Protein AF-A0A9D8QIX8-F1 (afdb_monomer_lite)

Foldseek 3Di:
DDPVQQAFWDWDFFWWQFPVGIFTKTWIFGSVLLVVLLQVLLVVQNDPVGSDHPPPVCVVVSSVSSSVSVLVCCLVPVVRTDWIKGFPVRVVRCCVPQVWAFDPPPDDDDPVDRMTITDSVSCSVCSVVTGPDDPPDPDPPPD

Sequence (143 aa):
MSSYMTSGWYEFLVPVRGERGPDHLRVWIDMKDVVPMLKRLDLIYGDAEHPYCMDLTQVPDAARDLVAMVMDHIVEHPESVRRISARRQLFADLNARFDVGQSAYPVAYPEAIDQVDLDLAPTLLVLPLVLDREPGPPEPGDG

Radius of gyration: 17.01 Å; chains: 1; bounding box: 35×40×53 Å

pLDDT: mean 83.88, std 15.33, range [37.78, 95.5]

Structure (mmCIF, N/CA/C/O backbone):
data_AF-A0A9D8QIX8-F1
#
_entry.id   AF-A0A9D8QIX8-F1
#
loop_
_atom_site.group_PDB
_atom_site.id
_atom_site.type_symbol
_atom_site.label_atom_id
_atom_site.label_alt_id
_atom_site.label_comp_id
_atom_site.label_asym_id
_atom_site.label_entity_id
_atom_site.label_seq_id
_atom_site.pdbx_PDB_ins_code
_atom_site.Cartn_x
_atom_site.Cartn_y
_atom_site.Cartn_z
_atom_site.occupancy
_atom_site.B_iso_or_equiv
_atom_site.auth_seq_id
_atom_site.auth_comp_id
_atom_site.auth_asym_id
_atom_site.auth_atom_id
_atom_site.pdbx_PDB_model_num
ATOM 1 N N . MET A 1 1 ? 11.465 -20.138 -14.327 1.00 46.00 1 MET A N 1
ATOM 2 C CA . MET A 1 1 ? 11.461 -19.189 -13.191 1.00 46.00 1 MET A CA 1
ATOM 3 C C . MET A 1 1 ? 11.071 -19.963 -11.947 1.00 46.00 1 MET A C 1
ATOM 5 O O . MET A 1 1 ? 10.101 -20.705 -12.004 1.00 46.00 1 MET A O 1
ATOM 9 N N . SER A 1 2 ? 11.891 -19.899 -10.899 1.00 43.28 2 SER A N 1
ATOM 10 C CA . SER A 1 2 ? 11.762 -20.757 -9.715 1.00 43.28 2 SER A CA 1
ATOM 11 C C . SER A 1 2 ? 10.502 -20.396 -8.919 1.00 43.28 2 SER A C 1
ATOM 13 O O . SER A 1 2 ? 10.285 -19.218 -8.643 1.00 43.28 2 SER A O 1
ATOM 15 N N . SER A 1 3 ? 9.688 -21.385 -8.539 1.00 50.25 3 SER A N 1
ATOM 16 C CA . SER A 1 3 ? 8.417 -21.223 -7.801 1.00 50.25 3 SER A CA 1
ATOM 17 C C . SER A 1 3 ? 8.541 -20.437 -6.487 1.00 50.25 3 SER A C 1
ATOM 19 O O . SER A 1 3 ? 7.547 -19.947 -5.959 1.00 50.25 3 SER A O 1
ATOM 21 N N . TYR A 1 4 ? 9.765 -20.294 -5.976 1.00 50.56 4 TYR A N 1
ATOM 22 C CA . TYR A 1 4 ? 10.093 -19.554 -4.761 1.00 50.56 4 TYR A CA 1
ATOM 23 C C . TYR A 1 4 ? 9.936 -18.032 -4.889 1.00 50.56 4 TYR A C 1
ATOM 25 O O . TYR A 1 4 ? 9.656 -17.379 -3.891 1.00 50.56 4 TYR A O 1
ATOM 33 N N . MET A 1 5 ? 10.073 -17.452 -6.090 1.00 53.38 5 MET A N 1
ATOM 34 C CA . MET A 1 5 ? 9.901 -15.999 -6.273 1.00 53.38 5 MET A CA 1
ATOM 35 C C . MET A 1 5 ? 8.435 -15.557 -6.218 1.00 53.38 5 MET A C 1
ATOM 37 O O . MET A 1 5 ? 8.167 -14.380 -6.026 1.00 53.38 5 MET A O 1
ATOM 41 N N . THR A 1 6 ? 7.487 -16.480 -6.390 1.00 59.56 6 THR A N 1
ATOM 42 C CA . THR A 1 6 ? 6.042 -16.194 -6.361 1.00 59.56 6 THR A CA 1
ATOM 43 C C . THR A 1 6 ? 5.383 -16.581 -5.038 1.00 59.56 6 THR A C 1
ATOM 45 O O . THR A 1 6 ? 4.188 -16.356 -4.865 1.00 59.56 6 THR A O 1
ATOM 48 N N . SER A 1 7 ? 6.131 -17.194 -4.115 1.00 65.31 7 SER A N 1
ATOM 49 C CA . SER A 1 7 ? 5.638 -17.593 -2.796 1.00 65.31 7 SER A CA 1
ATOM 50 C C . SER A 1 7 ? 5.988 -16.549 -1.738 1.00 65.31 7 SER A C 1
ATOM 52 O O . SER A 1 7 ? 7.120 -16.077 -1.699 1.00 65.31 7 SER A O 1
ATOM 54 N N . GLY A 1 8 ? 5.044 -16.245 -0.847 1.00 84.75 8 GLY A N 1
ATOM 55 C CA . GLY A 1 8 ? 5.222 -15.259 0.219 1.00 84.75 8 GLY A CA 1
ATOM 56 C C . GLY A 1 8 ? 4.641 -13.893 -0.134 1.00 84.75 8 GLY A C 1
ATOM 57 O O . GLY A 1 8 ? 3.874 -13.760 -1.090 1.00 84.75 8 GLY A O 1
ATOM 58 N N . TRP A 1 9 ? 4.994 -12.890 0.667 1.00 89.25 9 TRP A N 1
ATOM 59 C CA . TRP A 1 9 ? 4.436 -11.542 0.587 1.00 89.25 9 TRP A CA 1
ATOM 60 C C . TRP A 1 9 ? 5.555 -10.512 0.512 1.00 89.25 9 TRP A C 1
ATOM 62 O O . TRP A 1 9 ? 6.596 -10.690 1.148 1.00 89.25 9 TRP A O 1
ATOM 72 N N . TYR A 1 10 ? 5.320 -9.430 -0.221 1.00 91.88 10 TYR A N 1
ATOM 73 C CA . TYR A 1 10 ? 6.195 -8.264 -0.231 1.00 91.88 10 TYR A CA 1
ATOM 74 C C . TYR A 1 10 ? 5.549 -7.114 0.524 1.00 91.88 10 TYR A C 1
ATOM 76 O O . TYR A 1 10 ? 4.339 -6.913 0.432 1.00 91.88 10 TYR A O 1
ATOM 84 N N . GLU A 1 11 ? 6.365 -6.366 1.257 1.00 94.44 11 GLU A N 1
ATOM 85 C CA . GLU A 1 11 ? 5.926 -5.200 2.008 1.00 94.44 11 GLU A CA 1
ATOM 86 C C . GLU A 1 11 ? 6.140 -3.913 1.206 1.00 94.44 11 GLU A C 1
ATOM 88 O O . GLU A 1 11 ? 7.254 -3.620 0.775 1.00 94.44 11 GLU A O 1
ATOM 93 N N . PHE A 1 12 ? 5.090 -3.107 1.090 1.00 95.25 12 PHE A N 1
ATOM 94 C CA . PHE A 1 12 ? 5.141 -1.765 0.526 1.00 95.25 12 PHE A CA 1
ATOM 95 C C . PHE A 1 12 ? 4.808 -0.711 1.574 1.00 95.25 12 PHE A C 1
ATOM 97 O O . PHE A 1 12 ? 3.921 -0.907 2.406 1.00 95.25 12 PHE A O 1
ATOM 104 N N . LEU A 1 13 ? 5.485 0.433 1.481 1.00 94.38 13 LEU A N 1
ATOM 105 C CA . LEU A 1 13 ? 5.078 1.666 2.145 1.00 94.38 13 LEU A CA 1
ATOM 106 C C . LEU A 1 13 ? 4.194 2.448 1.181 1.00 94.38 13 LEU A C 1
ATOM 108 O O . LEU A 1 13 ? 4.674 2.980 0.184 1.00 94.38 13 LEU A O 1
ATOM 112 N N . VAL A 1 14 ? 2.902 2.480 1.473 1.00 95.00 14 VAL A N 1
ATOM 113 C CA . VAL A 1 14 ? 1.901 3.097 0.612 1.00 95.00 14 VAL A CA 1
ATOM 114 C C . VAL A 1 14 ? 1.507 4.448 1.203 1.00 95.00 14 VAL A C 1
ATOM 116 O O . VAL A 1 14 ? 1.076 4.485 2.360 1.00 95.00 14 VAL A O 1
ATOM 119 N N . PRO A 1 15 ? 1.669 5.554 0.459 1.00 94.81 15 PRO A N 1
ATOM 120 C CA . PRO A 1 15 ? 1.366 6.881 0.962 1.00 94.81 15 PRO A CA 1
ATOM 121 C C . PRO A 1 15 ? -0.140 7.050 1.160 1.00 94.81 15 PRO A C 1
ATOM 123 O O . PRO A 1 15 ? -0.965 6.630 0.344 1.00 94.81 15 PRO A O 1
ATOM 126 N N . VAL A 1 16 ? -0.497 7.684 2.268 1.00 93.88 16 VAL A N 1
ATOM 127 C CA . VAL A 1 16 ? -1.873 8.033 2.606 1.00 93.88 16 VAL A CA 1
ATOM 128 C C . VAL A 1 16 ? -1.944 9.457 3.123 1.00 93.88 16 VAL A C 1
ATOM 130 O O . VAL A 1 16 ? -0.973 10.007 3.651 1.00 93.88 16 VAL A O 1
ATOM 133 N N . ARG A 1 17 ? -3.131 10.047 3.026 1.00 86.12 17 ARG A N 1
ATOM 134 C CA . ARG A 1 17 ? -3.405 11.372 3.571 1.00 86.12 17 ARG A CA 1
ATOM 135 C C . ARG A 1 17 ? -4.285 11.251 4.809 1.00 86.12 17 ARG A C 1
ATOM 137 O O . ARG A 1 17 ? -5.501 11.089 4.718 1.00 86.12 17 ARG A O 1
ATOM 144 N N . GLY A 1 18 ? -3.646 11.317 5.975 1.00 76.69 18 GLY A N 1
ATOM 145 C CA . GLY A 1 18 ? -4.333 11.426 7.260 1.00 76.69 18 GLY A CA 1
ATOM 146 C C . GLY A 1 18 ? -4.819 12.854 7.519 1.00 76.69 18 GLY A C 1
ATOM 147 O O . GLY A 1 18 ? -4.463 13.794 6.805 1.00 76.69 18 GLY A O 1
ATOM 148 N N . GLU A 1 19 ? -5.598 13.052 8.583 1.00 79.75 19 GLU A N 1
ATOM 149 C CA . GLU A 1 19 ? -6.060 14.396 8.974 1.00 79.75 19 GLU A CA 1
ATOM 150 C C . GLU A 1 19 ? -4.902 15.318 9.377 1.00 79.75 19 GLU A C 1
ATOM 152 O O . GLU A 1 19 ? -4.967 16.535 9.212 1.00 79.75 19 GLU A O 1
ATOM 157 N N . ARG A 1 20 ? -3.814 14.727 9.878 1.00 80.00 20 ARG A N 1
ATOM 158 C CA . ARG A 1 20 ? -2.617 15.436 10.347 1.00 80.00 20 ARG A CA 1
ATOM 159 C C . ARG A 1 20 ? -1.567 15.660 9.259 1.00 80.00 20 ARG A C 1
ATOM 161 O O . ARG A 1 20 ? -0.514 16.225 9.551 1.00 80.00 20 ARG A O 1
ATOM 168 N N . GLY A 1 21 ? -1.843 15.236 8.027 1.00 84.31 21 GLY A N 1
ATOM 169 C CA . GLY A 1 21 ? -0.937 15.351 6.888 1.00 84.31 21 GLY A CA 1
ATOM 170 C C . GLY A 1 21 ? -0.528 13.999 6.292 1.00 84.31 21 GLY A C 1
ATOM 171 O O . GLY A 1 21 ? -1.185 12.986 6.545 1.00 84.31 21 GLY A O 1
ATOM 172 N N . PRO A 1 22 ? 0.533 13.989 5.465 1.00 89.31 22 PRO A N 1
ATOM 173 C CA . PRO A 1 22 ? 1.032 12.779 4.820 1.00 89.31 22 PRO A CA 1
ATOM 174 C C . PRO A 1 22 ? 1.504 11.735 5.835 1.00 89.31 22 PRO A C 1
ATOM 176 O O . PRO A 1 22 ? 2.208 12.053 6.796 1.00 89.31 22 PRO A O 1
ATOM 179 N N . ASP A 1 23 ? 1.146 10.482 5.592 1.00 92.69 23 ASP A N 1
ATOM 180 C CA . ASP A 1 23 ? 1.587 9.321 6.361 1.00 92.69 23 ASP A CA 1
ATOM 181 C C . ASP A 1 23 ? 1.726 8.108 5.427 1.00 92.69 23 ASP A C 1
ATOM 183 O O . ASP A 1 23 ? 1.523 8.223 4.218 1.00 92.69 23 ASP A O 1
ATOM 187 N N . HIS A 1 24 ? 2.089 6.946 5.967 1.00 94.25 24 HIS A N 1
ATOM 188 C CA . HIS A 1 24 ? 2.194 5.712 5.194 1.00 94.25 24 HIS A CA 1
ATOM 189 C C . HIS A 1 24 ? 1.518 4.539 5.903 1.00 94.25 24 HIS A C 1
ATOM 191 O O . HIS A 1 24 ? 1.623 4.368 7.121 1.00 94.25 24 HIS A O 1
ATOM 197 N N . LEU A 1 25 ? 0.882 3.683 5.109 1.00 95.31 25 LEU A N 1
ATOM 198 C CA . LEU A 1 25 ? 0.506 2.331 5.504 1.00 95.31 25 LEU A CA 1
ATOM 199 C C . LEU A 1 25 ? 1.611 1.362 5.092 1.00 95.31 25 LEU A C 1
ATOM 201 O O . LEU A 1 25 ? 2.155 1.470 3.995 1.00 95.31 25 LEU A O 1
ATOM 205 N N . ARG A 1 26 ? 1.908 0.376 5.938 1.00 94.94 26 ARG A N 1
ATOM 206 C CA . ARG A 1 26 ? 2.686 -0.797 5.518 1.00 94.94 26 ARG A CA 1
ATOM 207 C C . ARG A 1 26 ? 1.698 -1.851 5.043 1.00 94.94 26 ARG A C 1
ATOM 209 O O . ARG A 1 26 ? 0.824 -2.250 5.817 1.00 94.94 26 ARG A O 1
ATOM 216 N N . VAL A 1 27 ? 1.815 -2.273 3.792 1.00 95.50 27 VAL A N 1
ATOM 217 C CA . VAL A 1 27 ? 0.879 -3.192 3.136 1.00 95.50 27 VAL A CA 1
ATOM 218 C C . VAL A 1 27 ? 1.646 -4.403 2.629 1.00 95.50 27 VAL A C 1
ATOM 220 O O . VAL A 1 27 ? 2.658 -4.253 1.952 1.00 95.50 27 VAL A O 1
ATOM 223 N N . TRP A 1 28 ? 1.164 -5.604 2.944 1.00 95.06 28 TRP A N 1
ATOM 224 C CA . TRP A 1 28 ? 1.739 -6.851 2.441 1.00 95.06 28 TRP A CA 1
ATOM 225 C C . TRP A 1 28 ? 0.875 -7.412 1.320 1.00 95.06 28 TRP A C 1
ATOM 227 O O . TRP A 1 28 ? -0.305 -7.690 1.543 1.00 95.06 28 TRP A O 1
ATOM 237 N N . ILE A 1 29 ? 1.473 -7.608 0.146 1.00 94.75 29 ILE A N 1
ATOM 238 C CA . ILE A 1 29 ? 0.810 -8.119 -1.063 1.00 94.75 29 ILE A CA 1
ATOM 239 C C . ILE A 1 29 ? 1.461 -9.439 -1.469 1.00 94.75 29 ILE A C 1
ATOM 241 O O . ILE A 1 29 ? 2.677 -9.604 -1.328 1.00 94.75 29 ILE A O 1
ATOM 245 N N . ASP A 1 30 ? 0.666 -10.391 -1.959 1.00 91.06 30 ASP A N 1
ATOM 246 C CA . ASP A 1 30 ? 1.195 -11.658 -2.464 1.00 91.06 30 ASP A CA 1
ATOM 247 C C . ASP A 1 30 ? 2.219 -11.440 -3.592 1.00 91.06 30 ASP A C 1
ATOM 249 O O . ASP A 1 30 ? 1.982 -10.729 -4.570 1.00 91.06 30 ASP A O 1
ATOM 253 N N . MET A 1 31 ? 3.351 -12.145 -3.515 1.00 90.12 31 MET A N 1
ATOM 254 C CA . MET A 1 31 ? 4.417 -12.051 -4.521 1.00 90.12 31 MET A CA 1
ATOM 255 C C . MET A 1 31 ? 3.950 -12.400 -5.942 1.00 90.12 31 MET A C 1
ATOM 257 O O . MET A 1 31 ? 4.495 -11.876 -6.913 1.00 90.12 31 MET A O 1
ATOM 261 N N . LYS A 1 32 ? 2.938 -13.268 -6.083 1.00 90.88 32 LYS A N 1
ATOM 262 C CA . LYS A 1 32 ? 2.351 -13.619 -7.389 1.00 90.88 32 LYS A CA 1
ATOM 263 C C . LYS A 1 32 ? 1.805 -12.390 -8.134 1.00 90.88 32 LYS A C 1
ATOM 265 O O . LYS A 1 32 ? 1.843 -12.386 -9.361 1.00 90.88 32 LYS A O 1
ATOM 270 N N . ASP A 1 33 ? 1.344 -11.380 -7.395 1.00 92.56 33 ASP A N 1
ATOM 271 C CA . ASP A 1 33 ? 0.748 -10.154 -7.928 1.00 92.56 33 ASP A CA 1
ATOM 272 C C . ASP A 1 33 ? 1.805 -9.049 -8.086 1.00 92.56 33 ASP A C 1
ATOM 274 O O . ASP A 1 33 ? 1.760 -8.259 -9.027 1.00 92.56 33 ASP A O 1
ATOM 278 N N . VAL A 1 34 ? 2.836 -9.063 -7.236 1.00 92.31 34 VAL A N 1
ATOM 279 C CA . VAL A 1 34 ? 3.975 -8.130 -7.292 1.00 92.31 34 VAL A CA 1
ATOM 280 C C . VAL A 1 34 ? 4.908 -8.409 -8.473 1.00 92.31 34 VAL A C 1
ATOM 282 O O . VAL A 1 34 ? 5.347 -7.481 -9.150 1.00 92.31 34 VAL A O 1
ATOM 285 N N . VAL A 1 35 ? 5.226 -9.677 -8.755 1.00 91.44 35 VAL A N 1
ATOM 286 C CA . VAL A 1 35 ? 6.174 -10.049 -9.825 1.00 91.44 35 VAL A CA 1
ATOM 287 C C . VAL A 1 35 ? 5.785 -9.470 -11.198 1.00 91.44 35 VAL A C 1
ATOM 289 O O . VAL A 1 35 ? 6.675 -8.971 -11.888 1.00 91.44 35 VAL A O 1
ATOM 292 N N . PRO A 1 36 ? 4.510 -9.500 -11.633 1.00 92.25 36 PRO A N 1
ATOM 293 C CA . PRO A 1 36 ? 4.072 -8.805 -12.843 1.00 92.25 36 PRO A CA 1
ATOM 294 C C . PRO A 1 36 ? 4.374 -7.300 -12.859 1.00 92.25 36 PRO A C 1
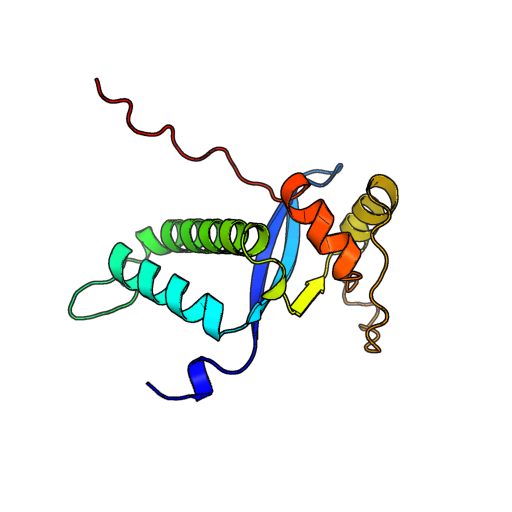ATOM 296 O O . PRO A 1 36 ? 4.794 -6.791 -13.896 1.00 92.25 36 PRO A O 1
ATOM 299 N N . MET A 1 37 ? 4.205 -6.597 -11.733 1.00 93.81 37 MET A N 1
ATOM 300 C CA . MET A 1 37 ? 4.502 -5.159 -11.632 1.00 93.81 37 MET A CA 1
ATOM 301 C C . MET A 1 37 ? 6.000 -4.893 -11.780 1.00 93.81 37 MET A C 1
ATOM 303 O O . MET A 1 37 ? 6.396 -4.015 -12.541 1.00 93.81 37 MET A O 1
ATOM 307 N N . LEU A 1 38 ? 6.837 -5.701 -11.121 1.00 90.56 38 LEU A N 1
ATOM 308 C CA . LEU A 1 38 ? 8.295 -5.594 -11.237 1.00 90.56 38 LEU A CA 1
ATOM 309 C C . LEU A 1 38 ? 8.753 -5.823 -12.680 1.00 90.56 38 LEU A C 1
ATOM 311 O O . LEU A 1 38 ? 9.470 -4.999 -13.229 1.00 90.56 38 LEU A O 1
ATOM 315 N N . LYS A 1 39 ? 8.231 -6.858 -13.350 1.00 89.12 39 LYS A N 1
ATOM 316 C CA . LYS A 1 39 ? 8.513 -7.095 -14.776 1.00 89.12 39 LYS A CA 1
ATOM 317 C C . LYS A 1 39 ? 8.101 -5.923 -15.663 1.00 89.12 39 LYS A C 1
ATOM 319 O O . LYS A 1 39 ? 8.742 -5.675 -16.678 1.00 89.12 39 LYS A O 1
ATOM 324 N N . ARG A 1 40 ? 7.011 -5.230 -15.323 1.00 90.50 40 ARG A N 1
ATOM 325 C CA . ARG A 1 40 ? 6.581 -4.035 -16.055 1.00 90.50 40 ARG A CA 1
ATOM 326 C C . ARG A 1 40 ? 7.568 -2.886 -15.858 1.00 90.50 40 ARG A C 1
ATOM 328 O O . ARG A 1 40 ? 7.883 -2.222 -16.836 1.00 90.50 40 ARG A O 1
ATOM 335 N N . LEU A 1 41 ? 8.086 -2.686 -14.647 1.00 90.75 41 LEU A N 1
ATOM 336 C CA . LEU A 1 41 ? 9.147 -1.704 -14.397 1.00 90.75 41 LEU A CA 1
ATOM 337 C C . LEU A 1 41 ? 10.437 -2.056 -15.132 1.00 90.75 41 LEU A C 1
ATOM 339 O O . LE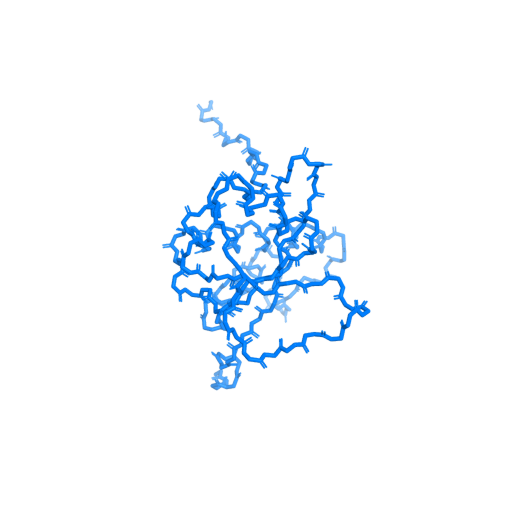U A 1 41 ? 11.036 -1.168 -15.728 1.00 90.75 41 LEU A O 1
ATOM 343 N N . ASP A 1 42 ? 10.818 -3.333 -15.168 1.00 88.31 42 ASP A N 1
ATOM 344 C CA . ASP A 1 42 ? 12.003 -3.796 -15.900 1.00 88.31 42 ASP A CA 1
ATOM 345 C C . ASP A 1 42 ? 11.903 -3.476 -17.402 1.00 88.31 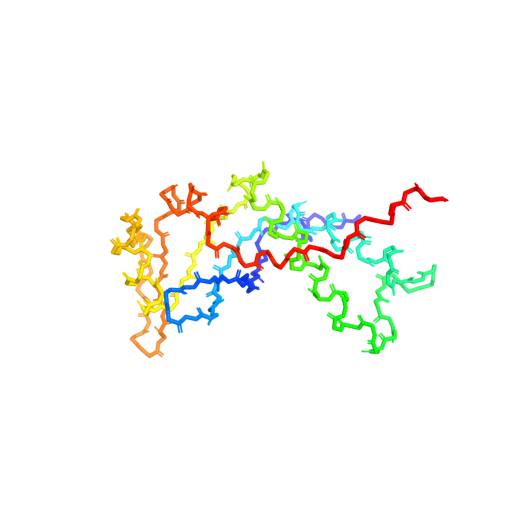42 ASP A C 1
ATOM 347 O O . ASP A 1 42 ? 12.906 -3.182 -18.040 1.00 88.31 42 ASP A O 1
ATOM 351 N N . LEU A 1 43 ? 10.693 -3.483 -17.975 1.00 88.81 43 LEU A N 1
ATOM 352 C CA . LEU A 1 43 ? 10.460 -3.092 -19.371 1.00 88.81 43 LEU A CA 1
ATOM 353 C C . LEU A 1 43 ? 10.497 -1.574 -19.600 1.0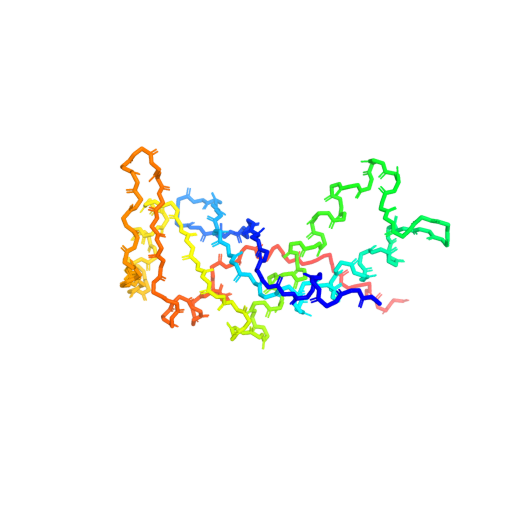0 88.81 43 LEU A C 1
ATOM 355 O O . LEU A 1 43 ? 10.760 -1.148 -20.722 1.00 88.81 43 LEU A O 1
ATOM 359 N N . ILE A 1 44 ? 10.181 -0.771 -18.581 1.00 89.50 44 ILE A N 1
ATOM 360 C CA . ILE A 1 44 ? 10.149 0.698 -18.675 1.00 89.50 44 ILE A CA 1
ATOM 361 C C . ILE A 1 44 ? 11.543 1.288 -18.419 1.00 89.50 44 ILE A C 1
ATOM 363 O O . ILE A 1 44 ? 11.953 2.210 -19.118 1.00 89.50 44 ILE A O 1
ATOM 367 N N . TYR A 1 45 ? 12.256 0.753 -17.425 1.00 88.38 45 TYR A N 1
ATOM 368 C CA . TYR A 1 45 ? 13.498 1.316 -16.884 1.00 88.38 45 TYR A CA 1
ATOM 369 C C . TYR A 1 45 ? 14.730 0.420 -17.071 1.00 88.38 45 TYR A C 1
ATOM 371 O O . TYR A 1 45 ? 15.848 0.846 -16.784 1.00 88.38 45 TYR A O 1
ATOM 379 N N . GLY A 1 46 ? 14.546 -0.831 -17.495 1.00 85.12 46 GLY A N 1
ATOM 380 C CA . GLY A 1 46 ? 15.639 -1.731 -17.855 1.00 85.12 46 GLY A CA 1
ATOM 381 C C . GLY A 1 46 ? 15.967 -1.684 -19.347 1.00 85.12 46 GLY A C 1
ATOM 382 O O . GLY A 1 46 ? 15.369 -0.942 -20.128 1.00 85.12 46 GLY A O 1
ATOM 383 N N . ASP A 1 47 ? 16.920 -2.519 -19.751 1.00 79.69 47 ASP A N 1
ATOM 384 C CA . ASP A 1 47 ? 17.290 -2.725 -21.148 1.00 79.69 47 ASP A CA 1
ATOM 385 C C . ASP A 1 47 ? 17.369 -4.223 -21.501 1.00 79.69 47 ASP A C 1
ATOM 387 O O . ASP A 1 47 ? 17.101 -5.109 -20.686 1.00 79.69 47 ASP A O 1
ATOM 391 N N . ALA A 1 48 ? 17.687 -4.516 -22.764 1.00 72.19 48 ALA A N 1
ATOM 392 C CA . ALA A 1 48 ? 17.730 -5.883 -23.278 1.00 72.19 48 ALA A CA 1
ATOM 393 C C . ALA A 1 48 ? 18.832 -6.753 -22.640 1.00 72.19 48 ALA A C 1
ATOM 395 O O . ALA A 1 48 ? 18.727 -7.981 -22.678 1.00 72.19 48 ALA A O 1
ATOM 396 N N . GLU A 1 49 ? 19.878 -6.146 -22.075 1.00 77.94 49 GLU A N 1
ATOM 397 C CA . GLU A 1 49 ? 20.991 -6.834 -21.415 1.00 77.94 49 GLU A CA 1
ATOM 398 C C . GLU A 1 49 ? 20.797 -6.904 -19.889 1.00 77.94 49 GLU A C 1
ATOM 400 O O . GLU A 1 49 ? 21.197 -7.889 -19.263 1.00 77.94 49 GLU A O 1
ATOM 405 N N . HIS A 1 50 ? 20.128 -5.909 -19.299 1.00 77.44 50 HIS A N 1
ATOM 406 C CA . HIS A 1 50 ? 19.907 -5.758 -17.863 1.00 77.44 50 HIS A CA 1
ATOM 407 C C . HIS A 1 50 ? 18.430 -5.437 -17.581 1.00 77.44 50 HIS A C 1
ATOM 409 O O . HIS A 1 50 ? 18.006 -4.287 -17.710 1.00 77.44 50 HIS A O 1
ATOM 415 N N . PRO A 1 51 ? 17.625 -6.420 -17.135 1.00 73.12 51 PRO A N 1
ATOM 416 C CA . PRO A 1 51 ? 16.206 -6.224 -16.843 1.00 73.12 51 PRO A CA 1
ATOM 417 C C . PRO A 1 51 ? 16.007 -5.552 -15.474 1.00 73.12 51 PRO A C 1
ATOM 419 O O . PRO A 1 51 ? 15.237 -6.034 -14.661 1.00 73.12 51 PRO A O 1
ATOM 422 N N . TYR A 1 52 ? 16.774 -4.512 -15.161 1.00 73.81 52 TYR A N 1
ATOM 423 C CA . TYR A 1 52 ? 16.645 -3.717 -13.943 1.00 73.81 52 TYR A CA 1
ATOM 424 C C . TYR A 1 52 ? 17.244 -2.328 -14.173 1.00 73.81 52 TYR A C 1
ATOM 426 O O . TYR A 1 52 ? 18.147 -2.160 -14.991 1.00 73.81 52 TYR A O 1
ATOM 434 N N . CYS A 1 53 ? 16.744 -1.333 -13.436 1.00 80.44 53 CYS A N 1
ATOM 435 C CA . CYS A 1 53 ? 17.163 0.063 -13.564 1.00 80.44 53 CYS A CA 1
ATOM 436 C C . CYS A 1 53 ? 18.669 0.221 -13.284 1.00 80.44 53 CYS A C 1
ATOM 438 O O . CYS A 1 53 ? 19.104 0.160 -12.132 1.00 80.44 53 CYS A O 1
ATOM 440 N N . MET A 1 54 ? 19.462 0.424 -14.338 1.00 82.31 54 MET A N 1
ATOM 441 C CA . MET A 1 54 ? 20.911 0.660 -14.246 1.00 82.31 54 MET A CA 1
ATOM 442 C C . MET A 1 54 ? 21.247 2.146 -14.090 1.00 82.31 54 MET A C 1
ATOM 444 O O . MET A 1 54 ? 22.258 2.494 -13.476 1.00 82.31 54 MET A O 1
ATOM 448 N N . ASP A 1 55 ? 20.392 3.028 -14.612 1.00 85.19 55 ASP A N 1
ATOM 449 C CA . ASP A 1 55 ? 20.525 4.465 -14.416 1.00 85.19 55 ASP A CA 1
ATOM 450 C C . ASP A 1 55 ? 19.983 4.861 -13.037 1.00 85.19 55 ASP A C 1
ATOM 452 O O . ASP A 1 55 ? 18.777 4.913 -12.792 1.00 85.19 55 ASP A O 1
ATOM 456 N N . LEU A 1 56 ? 20.895 5.173 -12.117 1.00 85.88 56 LEU A N 1
ATOM 457 C CA . LEU A 1 56 ? 20.541 5.580 -10.758 1.00 85.88 56 LEU A CA 1
ATOM 458 C C . LEU A 1 56 ? 19.712 6.872 -10.712 1.00 85.88 56 LEU A C 1
ATOM 460 O O . LEU A 1 56 ? 19.027 7.107 -9.717 1.00 85.88 56 LEU A O 1
ATOM 464 N N . THR A 1 57 ? 19.748 7.702 -11.761 1.00 88.81 57 THR A N 1
ATOM 465 C CA . THR A 1 57 ? 18.932 8.923 -11.832 1.00 88.81 57 THR A CA 1
ATOM 466 C C . THR A 1 57 ? 17.447 8.624 -12.033 1.00 88.81 57 THR A C 1
ATOM 468 O O . THR A 1 57 ? 16.617 9.431 -11.623 1.00 88.81 57 THR A O 1
ATOM 471 N N . GLN A 1 58 ? 17.108 7.449 -12.574 1.00 88.38 58 GLN A N 1
ATOM 472 C CA . GLN A 1 58 ? 15.732 7.015 -12.837 1.00 88.38 58 GLN A CA 1
ATOM 473 C C . GLN A 1 58 ? 15.115 6.216 -11.680 1.00 88.38 58 GLN A C 1
ATOM 475 O O . GLN A 1 58 ? 13.902 6.025 -11.637 1.00 88.38 58 GLN A O 1
ATOM 480 N N . VAL A 1 59 ? 15.920 5.780 -10.705 1.00 88.06 59 VAL A N 1
ATOM 481 C CA . VAL A 1 59 ? 15.451 5.002 -9.544 1.00 88.06 59 VAL A CA 1
ATOM 482 C C . VAL A 1 59 ? 14.315 5.693 -8.770 1.00 88.06 59 VAL A C 1
ATOM 484 O O . VAL A 1 59 ? 13.357 5.002 -8.414 1.00 88.06 59 VAL A O 1
ATOM 487 N N . PRO A 1 60 ? 14.344 7.018 -8.512 1.00 89.44 60 PRO A N 1
ATOM 488 C CA . PRO A 1 60 ? 13.224 7.696 -7.859 1.00 89.44 60 PRO A CA 1
ATOM 489 C C . PRO A 1 60 ? 11.918 7.614 -8.656 1.00 89.44 60 PRO A C 1
ATOM 491 O O . PRO A 1 60 ? 10.850 7.480 -8.063 1.00 89.44 60 PRO A O 1
ATOM 494 N N . ASP A 1 61 ? 11.993 7.668 -9.984 1.00 90.19 61 ASP A N 1
ATOM 495 C CA . ASP A 1 61 ? 10.822 7.598 -10.862 1.00 90.19 61 ASP A CA 1
ATOM 496 C C . ASP A 1 61 ? 10.263 6.178 -10.886 1.00 90.19 61 ASP A C 1
ATOM 498 O O . ASP A 1 61 ? 9.080 5.986 -10.619 1.00 90.19 61 ASP A O 1
ATOM 502 N N . ALA A 1 62 ? 11.130 5.175 -11.045 1.00 90.38 62 ALA A N 1
ATOM 503 C CA . ALA A 1 62 ? 10.744 3.769 -10.973 1.00 90.38 62 ALA A CA 1
ATOM 504 C C . ALA A 1 62 ? 10.090 3.405 -9.628 1.00 90.38 62 ALA A C 1
ATOM 506 O O . ALA A 1 62 ? 9.129 2.635 -9.586 1.00 90.38 62 ALA A O 1
ATOM 507 N N . ALA A 1 63 ? 10.575 3.975 -8.519 1.00 89.50 63 ALA A N 1
ATOM 508 C CA . ALA A 1 63 ? 9.972 3.781 -7.203 1.00 89.50 63 ALA A CA 1
ATOM 509 C C . ALA A 1 63 ? 8.579 4.424 -7.100 1.00 89.50 63 ALA A C 1
ATOM 511 O O . ALA A 1 63 ? 7.672 3.814 -6.531 1.00 89.50 63 ALA A O 1
ATOM 512 N N . ARG A 1 64 ? 8.388 5.629 -7.658 1.00 91.44 64 ARG A N 1
ATOM 513 C CA . ARG A 1 64 ? 7.073 6.292 -7.703 1.00 91.44 64 ARG A CA 1
ATOM 514 C C . ARG A 1 64 ? 6.080 5.504 -8.549 1.00 91.44 64 ARG A C 1
ATOM 516 O O . ARG A 1 64 ? 4.969 5.252 -8.087 1.00 91.44 64 ARG A O 1
ATOM 523 N N . ASP A 1 65 ? 6.505 5.048 -9.720 1.00 93.62 65 ASP A N 1
ATOM 524 C CA . ASP A 1 65 ? 5.683 4.240 -10.618 1.00 93.62 65 ASP A CA 1
ATOM 525 C C . ASP A 1 65 ? 5.301 2.900 -9.978 1.00 93.62 65 ASP A C 1
ATOM 527 O O . ASP A 1 65 ? 4.145 2.488 -10.062 1.00 93.62 65 ASP A O 1
ATOM 531 N N . LEU A 1 66 ? 6.225 2.246 -9.262 1.00 93.62 66 LEU A N 1
ATOM 532 C CA . LEU A 1 66 ? 5.913 1.034 -8.498 1.00 93.62 66 LEU A CA 1
ATOM 533 C C . LEU A 1 66 ? 4.829 1.291 -7.449 1.00 93.62 66 LEU A C 1
ATOM 535 O O . LEU A 1 66 ? 3.880 0.518 -7.337 1.00 93.62 66 LEU A O 1
ATOM 539 N N . VAL A 1 67 ? 4.968 2.369 -6.674 1.00 93.88 67 VAL A N 1
ATOM 540 C CA . VAL A 1 67 ? 3.996 2.731 -5.633 1.00 93.88 67 VAL A CA 1
ATOM 541 C C . VAL A 1 67 ? 2.631 3.038 -6.251 1.00 93.88 67 VAL A C 1
ATOM 543 O O . VAL A 1 67 ? 1.620 2.587 -5.715 1.00 93.88 67 VAL A O 1
ATOM 546 N N . ALA A 1 68 ? 2.584 3.727 -7.394 1.00 93.94 68 ALA A N 1
ATOM 547 C CA . ALA A 1 68 ? 1.344 3.967 -8.130 1.00 93.94 68 ALA A CA 1
ATOM 548 C C . ALA A 1 68 ? 0.688 2.653 -8.588 1.00 93.94 68 ALA A C 1
ATOM 550 O O . ALA A 1 68 ? -0.477 2.417 -8.272 1.00 93.94 68 ALA A O 1
ATOM 551 N N . MET A 1 69 ? 1.451 1.748 -9.216 1.00 95.44 69 MET A N 1
ATOM 552 C CA . ME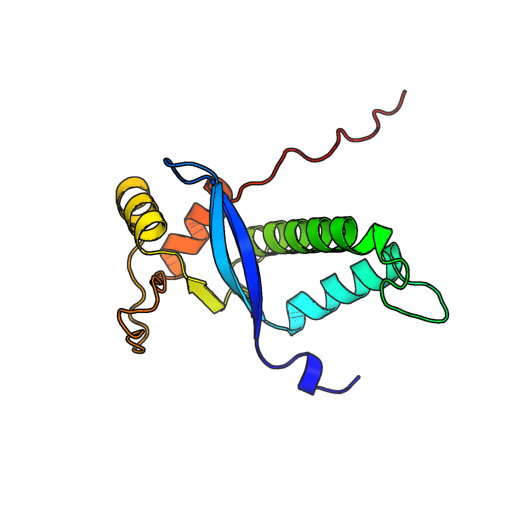T A 1 69 ? 0.954 0.424 -9.623 1.00 95.44 69 MET A CA 1
ATOM 553 C C . MET A 1 69 ? 0.420 -0.388 -8.436 1.00 95.44 69 MET A C 1
ATOM 555 O O . MET A 1 69 ? -0.593 -1.074 -8.559 1.00 95.44 69 MET A O 1
ATOM 559 N N . VAL A 1 70 ? 1.079 -0.305 -7.278 1.00 95.38 70 VAL A N 1
ATOM 560 C CA . VAL A 1 70 ? 0.638 -0.969 -6.045 1.00 95.38 70 VAL A CA 1
ATOM 561 C C . VAL A 1 70 ? -0.667 -0.369 -5.524 1.00 95.38 70 VAL A C 1
ATOM 563 O O . VAL A 1 70 ? -1.571 -1.122 -5.170 1.00 95.38 70 VAL A O 1
ATOM 566 N N . MET A 1 71 ? -0.797 0.960 -5.490 1.00 95.06 71 MET A N 1
ATOM 567 C CA . MET A 1 71 ? -2.044 1.620 -5.084 1.00 95.06 71 MET A CA 1
ATOM 568 C C . MET A 1 71 ? -3.206 1.245 -6.002 1.00 95.06 71 MET A C 1
ATOM 570 O O . MET A 1 71 ? -4.295 0.949 -5.510 1.00 95.06 71 MET A O 1
ATOM 574 N N . ASP A 1 72 ? -2.972 1.213 -7.314 1.00 95.19 72 ASP A N 1
ATOM 575 C CA . ASP A 1 72 ? -3.970 0.793 -8.297 1.00 95.19 72 ASP A CA 1
ATOM 576 C C . ASP A 1 72 ? -4.396 -0.654 -8.072 1.00 95.19 72 ASP A C 1
ATOM 578 O O . ASP A 1 72 ? -5.586 -0.938 -7.925 1.00 95.19 72 ASP A O 1
ATOM 582 N N . HIS A 1 73 ? -3.426 -1.546 -7.902 1.00 95.25 73 HIS A N 1
ATOM 583 C CA . HIS A 1 73 ? -3.690 -2.952 -7.648 1.00 95.25 73 HIS A CA 1
ATOM 584 C C . HIS A 1 73 ? -4.452 -3.205 -6.343 1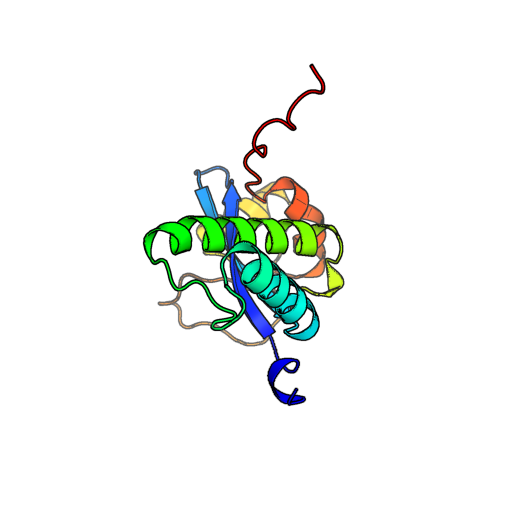.00 95.25 73 HIS A C 1
ATOM 586 O O . HIS A 1 73 ? -5.344 -4.044 -6.319 1.00 95.25 73 HIS A O 1
ATOM 592 N N . ILE A 1 74 ? -4.142 -2.482 -5.265 1.00 94.75 74 ILE A N 1
ATOM 593 C CA . ILE A 1 74 ? -4.868 -2.587 -3.988 1.00 94.75 74 ILE A CA 1
ATOM 594 C C . ILE A 1 74 ? -6.353 -2.249 -4.170 1.00 94.75 74 ILE A C 1
ATOM 596 O O . ILE A 1 74 ? -7.210 -2.873 -3.546 1.00 94.75 74 ILE A O 1
ATOM 600 N N . VAL A 1 75 ? -6.660 -1.245 -4.994 1.00 93.69 75 VAL A N 1
ATOM 601 C CA . VAL A 1 75 ? -8.038 -0.804 -5.241 1.00 93.69 75 VAL A CA 1
ATOM 602 C C . VAL A 1 75 ? -8.778 -1.781 -6.154 1.00 93.69 75 VAL A C 1
ATOM 604 O O . VAL A 1 75 ? -9.952 -2.060 -5.919 1.00 93.69 75 VAL A O 1
ATOM 607 N N . GLU A 1 76 ? -8.109 -2.302 -7.182 1.00 94.00 76 GLU A N 1
ATOM 608 C CA . GLU A 1 76 ? -8.696 -3.232 -8.157 1.00 94.00 76 GLU A CA 1
ATOM 609 C C . GLU A 1 76 ? -8.839 -4.662 -7.617 1.00 94.00 76 GLU A C 1
ATOM 611 O O . GLU A 1 76 ? -9.805 -5.354 -7.943 1.00 94.00 76 GLU A O 1
ATOM 616 N N . HIS A 1 77 ? -7.895 -5.090 -6.778 1.00 94.25 77 HIS A N 1
ATOM 617 C CA . HIS A 1 77 ? -7.751 -6.454 -6.270 1.00 94.25 77 HIS A CA 1
ATOM 618 C C . HIS A 1 77 ? -7.497 -6.467 -4.754 1.00 94.25 77 HIS A C 1
ATOM 620 O O . HIS A 1 77 ? -6.455 -6.948 -4.299 1.00 94.25 77 HIS A O 1
ATOM 626 N N . PRO A 1 78 ? -8.425 -5.955 -3.925 1.00 92.38 78 PRO A N 1
ATOM 627 C CA . PRO A 1 78 ? -8.224 -5.857 -2.478 1.00 92.38 78 PRO A CA 1
ATOM 628 C C . PRO A 1 78 ? -7.944 -7.214 -1.803 1.00 92.38 78 PRO A C 1
ATOM 630 O O . PRO A 1 78 ? -7.317 -7.262 -0.745 1.00 92.38 78 PRO A O 1
ATOM 633 N N . GLU A 1 79 ? -8.353 -8.331 -2.409 1.00 90.50 79 GLU A N 1
ATOM 634 C CA . GLU A 1 79 ? -8.080 -9.692 -1.937 1.00 90.50 79 GLU A CA 1
ATOM 635 C C . GLU A 1 79 ? -6.601 -10.116 -1.994 1.00 90.50 79 GLU A C 1
ATOM 637 O O . GLU A 1 79 ? -6.232 -11.115 -1.362 1.00 90.50 79 GLU A O 1
ATOM 642 N N . SER A 1 80 ? -5.758 -9.397 -2.747 1.00 91.50 80 SER A N 1
ATOM 643 C CA . SER A 1 80 ? -4.309 -9.641 -2.811 1.00 91.50 80 SER A CA 1
ATOM 644 C C . SER A 1 80 ? -3.577 -9.133 -1.567 1.00 91.50 80 SER A C 1
ATOM 646 O O . SER A 1 80 ? -2.477 -9.602 -1.249 1.00 91.50 80 SER A O 1
ATOM 648 N N . VAL A 1 81 ? -4.197 -8.209 -0.826 1.00 93.44 81 VAL A N 1
ATOM 649 C CA . VAL A 1 81 ? -3.646 -7.652 0.403 1.00 93.44 81 VAL A CA 1
ATOM 650 C C . VAL A 1 81 ? -3.822 -8.646 1.541 1.00 93.44 81 VAL A C 1
ATOM 652 O O . VAL A 1 81 ? -4.923 -9.075 1.879 1.00 93.44 81 VAL A O 1
ATOM 655 N N . ARG A 1 82 ? -2.711 -9.010 2.174 1.00 92.12 82 ARG A N 1
ATOM 656 C CA . ARG A 1 82 ? -2.673 -9.993 3.266 1.00 92.12 82 ARG A CA 1
ATOM 657 C C . ARG A 1 82 ? -2.653 -9.363 4.638 1.00 92.12 82 ARG A C 1
ATOM 659 O O . ARG A 1 82 ? -3.110 -9.973 5.602 1.00 92.12 82 ARG A O 1
ATOM 666 N N . ARG A 1 83 ? -2.095 -8.162 4.733 1.00 92.81 83 ARG A N 1
ATOM 667 C CA . ARG A 1 83 ? -1.926 -7.453 5.993 1.00 92.81 83 ARG A CA 1
ATOM 668 C C . ARG A 1 83 ? -1.757 -5.969 5.733 1.00 92.81 83 ARG A C 1
ATOM 670 O O . ARG A 1 83 ? -1.126 -5.580 4.752 1.00 92.81 83 ARG A O 1
ATOM 677 N N . ILE A 1 84 ? -2.283 -5.167 6.649 1.00 94.38 84 ILE A N 1
ATOM 678 C CA . ILE A 1 84 ? -2.091 -3.722 6.673 1.00 94.38 84 ILE A CA 1
ATOM 679 C C . ILE A 1 84 ? -1.717 -3.330 8.091 1.00 94.38 84 ILE A C 1
ATOM 681 O O . ILE A 1 84 ? -2.295 -3.826 9.059 1.00 94.38 84 ILE A O 1
ATOM 685 N N . SER A 1 85 ? -0.751 -2.433 8.208 1.00 94.06 85 SER A N 1
ATOM 686 C CA . SER A 1 85 ? -0.400 -1.831 9.482 1.00 94.06 85 SER A CA 1
ATOM 687 C C . SER A 1 85 ? -0.157 -0.339 9.338 1.00 94.06 85 SER A C 1
ATOM 689 O O . SER A 1 85 ? 0.264 0.135 8.281 1.00 94.06 85 SER A O 1
ATOM 691 N N . ALA A 1 86 ? -0.407 0.382 10.419 1.00 93.81 86 ALA A N 1
ATOM 692 C CA . ALA A 1 86 ? -0.268 1.825 10.500 1.00 93.81 86 ALA A CA 1
ATOM 693 C C . ALA A 1 86 ? 0.481 2.208 11.774 1.00 93.81 86 ALA A C 1
ATOM 695 O O . ALA A 1 86 ? 0.493 1.451 12.747 1.00 93.81 86 ALA A O 1
ATOM 696 N N . ARG A 1 87 ? 1.045 3.416 11.802 1.00 92.38 87 ARG A N 1
ATOM 697 C CA . ARG A 1 87 ? 1.475 4.035 13.063 1.00 92.38 87 ARG A CA 1
ATOM 698 C C . ARG A 1 87 ? 0.276 4.247 13.983 1.00 92.38 87 ARG A C 1
ATOM 700 O O . ARG A 1 87 ? -0.837 4.442 13.489 1.00 92.38 87 ARG A O 1
ATOM 707 N N . ARG A 1 88 ? 0.469 4.258 15.308 1.00 91.12 88 ARG A N 1
ATOM 708 C CA . ARG A 1 88 ? -0.652 4.383 16.267 1.00 91.12 88 ARG A CA 1
ATOM 709 C C . ARG A 1 88 ? -1.470 5.650 16.047 1.00 91.12 88 ARG A C 1
ATOM 711 O O . ARG A 1 88 ? -2.685 5.618 16.211 1.00 91.12 88 ARG A O 1
ATOM 718 N N . GLN A 1 89 ? -0.818 6.745 15.655 1.00 91.38 89 GLN A N 1
ATOM 719 C CA . GLN A 1 89 ? -1.511 7.999 15.367 1.00 91.38 89 GLN A CA 1
ATOM 720 C C . GLN A 1 89 ? -2.425 7.883 14.143 1.00 91.38 89 GLN A C 1
ATOM 722 O O . GLN A 1 89 ? -3.594 8.240 14.233 1.00 91.38 89 GLN A O 1
ATOM 727 N N . LEU A 1 90 ? -1.920 7.344 13.029 1.00 93.56 90 LEU A N 1
ATOM 728 C CA . LEU A 1 90 ? -2.729 7.113 11.832 1.00 93.56 90 LEU A CA 1
ATOM 729 C C . LEU A 1 90 ? -3.858 6.114 12.111 1.00 93.56 90 LEU A C 1
ATOM 731 O O . LEU A 1 90 ? -4.977 6.314 11.654 1.00 93.56 90 LEU A O 1
ATOM 735 N N . PHE A 1 91 ? -3.594 5.070 12.901 1.00 93.62 91 PHE A N 1
ATOM 736 C CA . PHE A 1 91 ? -4.635 4.153 13.360 1.00 93.62 91 PHE A CA 1
ATOM 737 C C . PHE A 1 91 ? -5.747 4.883 14.123 1.00 93.62 91 PHE A C 1
ATOM 739 O O . PHE A 1 91 ? -6.915 4.664 13.825 1.00 93.62 91 PHE A O 1
ATOM 746 N N . ALA A 1 92 ? -5.404 5.760 15.071 1.00 93.12 92 ALA A N 1
ATOM 747 C CA . ALA A 1 92 ? -6.398 6.526 15.820 1.00 93.12 92 ALA A CA 1
ATOM 748 C C . ALA A 1 92 ? -7.260 7.404 14.896 1.00 93.12 92 ALA A C 1
ATOM 750 O O . ALA A 1 92 ? -8.477 7.454 15.066 1.00 93.12 92 ALA A O 1
ATOM 751 N N . ASP A 1 93 ? -6.645 8.034 13.892 1.00 92.81 93 ASP A N 1
ATOM 752 C CA . ASP A 1 93 ? -7.352 8.854 12.904 1.00 92.81 93 ASP A CA 1
ATOM 753 C C . ASP A 1 93 ? -8.298 7.987 12.038 1.00 92.81 93 ASP A C 1
ATOM 755 O O . ASP A 1 93 ? -9.469 8.326 11.849 1.00 92.81 93 ASP A O 1
ATOM 759 N N . LEU A 1 94 ? -7.829 6.828 11.555 1.00 93.50 94 LEU A N 1
ATOM 760 C CA . LEU A 1 94 ? -8.637 5.884 10.768 1.00 93.50 94 LEU A CA 1
ATOM 761 C C . LEU A 1 94 ? -9.784 5.274 11.584 1.00 93.50 94 LEU A C 1
ATOM 763 O O . LEU A 1 94 ? -10.892 5.128 11.069 1.00 93.50 94 LEU A O 1
ATOM 767 N N . ASN A 1 95 ? -9.540 4.945 12.853 1.00 94.31 95 ASN A N 1
ATOM 768 C CA . ASN A 1 95 ? -10.559 4.427 13.757 1.00 94.31 95 ASN A CA 1
ATOM 769 C C . ASN A 1 95 ? -11.646 5.477 14.020 1.00 94.31 95 ASN A C 1
ATOM 771 O O . ASN A 1 95 ? -12.825 5.189 13.852 1.00 94.31 95 ASN A O 1
ATOM 775 N N . ALA A 1 96 ? -11.265 6.714 14.346 1.00 93.56 96 ALA A N 1
ATOM 776 C CA . ALA A 1 96 ? -12.227 7.777 14.626 1.00 93.56 96 ALA A CA 1
ATOM 777 C C . ALA A 1 96 ? -13.087 8.142 13.404 1.00 93.56 96 ALA A C 1
ATOM 779 O O . ALA A 1 96 ? -14.274 8.438 13.550 1.00 93.56 96 ALA A O 1
ATOM 780 N N . ARG A 1 97 ? -12.497 8.133 12.203 1.00 92.31 97 ARG A N 1
ATOM 781 C CA . ARG A 1 97 ? -13.171 8.582 10.978 1.00 92.31 97 ARG A CA 1
ATOM 782 C C . ARG A 1 97 ? -13.957 7.484 10.266 1.00 92.31 97 ARG A C 1
ATOM 784 O O . ARG A 1 97 ? -14.983 7.777 9.656 1.00 92.31 97 ARG A O 1
ATOM 791 N N . PHE A 1 98 ? -13.465 6.251 10.307 1.00 92.88 98 PHE A N 1
ATOM 792 C CA . PHE A 1 98 ? -13.982 5.154 9.490 1.00 92.88 98 PHE A CA 1
ATOM 793 C C . PHE A 1 98 ? -14.291 3.875 10.277 1.00 92.88 98 PHE A C 1
ATOM 795 O O . PHE A 1 98 ? -14.630 2.868 9.663 1.00 92.88 98 PHE A O 1
ATOM 802 N N . ASP A 1 99 ? -14.161 3.899 11.606 1.00 93.94 99 ASP A N 1
ATOM 803 C CA . ASP A 1 99 ? -14.356 2.736 12.483 1.00 93.94 99 ASP A CA 1
ATOM 804 C C . ASP A 1 99 ? -13.449 1.541 12.123 1.00 93.94 99 ASP A C 1
ATOM 806 O O . ASP A 1 99 ? -13.788 0.373 12.302 1.00 93.94 99 ASP A O 1
ATOM 810 N N . VAL A 1 100 ? -12.249 1.825 11.597 1.00 93.81 100 VAL A N 1
ATOM 811 C CA . VAL A 1 100 ? -11.238 0.792 11.345 1.00 93.81 100 VAL A CA 1
ATOM 812 C C . VAL A 1 100 ? -10.718 0.259 12.678 1.00 93.81 100 VAL A C 1
ATOM 814 O O . VAL A 1 100 ? -10.139 0.999 13.475 1.00 93.81 100 VAL A O 1
ATOM 817 N N . GLY A 1 101 ? -10.924 -1.033 12.921 1.00 93.06 101 GLY A N 1
ATOM 818 C CA . GLY A 1 101 ? -10.474 -1.720 14.128 1.00 93.06 101 GLY A CA 1
ATOM 819 C C . GLY A 1 101 ? -9.017 -2.178 14.073 1.00 93.06 101 GLY A C 1
ATOM 820 O O . GLY A 1 101 ? -8.372 -2.204 13.023 1.00 93.06 101 GLY A O 1
ATOM 821 N N . GLN A 1 102 ? -8.498 -2.581 15.232 1.00 92.31 102 GLN A N 1
ATOM 822 C CA . GLN A 1 102 ? -7.238 -3.312 15.321 1.00 92.31 102 GLN A CA 1
ATOM 823 C C . GLN A 1 102 ? -7.467 -4.778 14.930 1.00 92.31 102 GLN A C 1
ATOM 825 O O . GLN A 1 102 ? -8.467 -5.386 15.311 1.00 92.31 102 GLN A O 1
ATOM 830 N N . SER A 1 103 ? -6.520 -5.360 14.196 1.00 88.75 103 SER A N 1
ATOM 831 C CA . SER A 1 103 ? -6.546 -6.774 13.842 1.00 88.75 103 SER A CA 1
ATOM 832 C C . SER A 1 103 ? -6.534 -7.655 15.090 1.00 88.75 103 SER A C 1
ATOM 834 O O . SER A 1 103 ? -5.766 -7.419 16.022 1.00 88.75 103 SER A O 1
ATOM 836 N N . ALA A 1 104 ? -7.302 -8.744 15.063 1.00 81.38 104 ALA A N 1
ATOM 837 C CA . ALA A 1 104 ? -7.215 -9.809 16.062 1.00 81.38 104 ALA A CA 1
ATOM 838 C C . ALA A 1 104 ? -5.953 -10.687 15.904 1.00 81.38 104 ALA A C 1
ATOM 840 O O . ALA A 1 104 ? -5.818 -11.701 16.593 1.00 81.38 104 ALA A O 1
ATOM 841 N N . TYR A 1 105 ? -5.048 -10.347 14.975 1.00 69.69 105 TYR A N 1
ATOM 842 C CA . TYR A 1 105 ? -3.827 -11.106 14.728 1.00 69.69 105 TYR A CA 1
ATOM 843 C C . TYR A 1 105 ? -3.001 -11.246 16.022 1.00 69.69 105 TYR A C 1
ATOM 845 O O . TYR A 1 105 ? -2.727 -10.247 16.688 1.00 69.69 105 TYR A O 1
ATOM 853 N N . PRO A 1 106 ? -2.581 -12.465 16.407 1.00 59.94 106 PRO A N 1
ATOM 854 C CA . PRO A 1 106 ? -2.133 -12.767 17.771 1.00 59.94 106 PRO A CA 1
ATOM 855 C C . PRO A 1 106 ? -0.710 -12.282 18.105 1.00 59.94 106 PRO A C 1
ATOM 857 O O . PRO A 1 106 ? -0.114 -12.743 19.078 1.00 59.94 106 PRO A O 1
ATOM 860 N N . VAL A 1 107 ? -0.133 -11.377 17.311 1.00 66.12 107 VAL A N 1
ATOM 861 C CA . VAL A 1 107 ? 1.230 -10.876 17.515 1.00 66.12 107 VAL A CA 1
ATOM 862 C C . VAL A 1 107 ? 1.172 -9.493 18.149 1.00 66.12 107 VAL A C 1
ATOM 864 O O . VAL A 1 107 ? 0.888 -8.497 17.490 1.00 66.12 107 VAL A O 1
ATOM 867 N N . ALA A 1 108 ? 1.478 -9.430 19.444 1.00 63.94 108 ALA A N 1
ATOM 868 C CA . ALA A 1 108 ? 1.736 -8.168 20.120 1.00 63.94 108 ALA A CA 1
ATOM 869 C C . ALA A 1 108 ? 3.116 -7.642 19.696 1.00 63.94 108 ALA A C 1
ATOM 871 O O . ALA A 1 108 ? 4.137 -8.286 19.945 1.00 63.94 108 ALA A O 1
ATOM 872 N N . TYR A 1 109 ? 3.154 -6.475 19.049 1.00 64.50 109 TYR A N 1
ATOM 873 C CA . TYR A 1 109 ? 4.415 -5.785 18.784 1.00 64.50 109 TYR A CA 1
ATOM 874 C C . TYR A 1 109 ? 5.003 -5.261 20.099 1.00 64.50 109 TYR A C 1
ATOM 876 O O . TYR A 1 109 ? 4.244 -4.807 20.960 1.00 64.50 109 TYR A O 1
ATOM 884 N N . PRO A 1 110 ? 6.338 -5.283 20.268 1.00 71.50 110 PRO A N 1
ATOM 885 C CA . PRO A 1 110 ? 6.984 -4.546 21.346 1.00 71.50 110 PRO A CA 1
ATOM 886 C C . PRO A 1 110 ? 6.501 -3.091 21.361 1.00 71.50 110 PRO A C 1
ATOM 888 O O . PRO A 1 110 ? 6.403 -2.482 20.300 1.00 71.50 110 PRO A O 1
ATOM 891 N N . GLU A 1 111 ? 6.246 -2.512 22.538 1.00 69.25 111 GLU A N 1
ATOM 892 C CA . GLU A 1 111 ? 5.731 -1.132 22.658 1.00 69.25 111 GLU A CA 1
ATOM 893 C C . GLU A 1 111 ? 6.639 -0.080 22.004 1.00 69.25 111 GLU A C 1
ATOM 895 O O . GLU A 1 111 ? 6.165 0.969 21.578 1.00 69.25 111 GLU A O 1
ATOM 900 N N . ALA A 1 112 ? 7.934 -0.384 21.876 1.00 74.69 112 ALA A N 1
ATOM 901 C CA . ALA A 1 112 ? 8.903 0.445 21.166 1.00 74.69 112 ALA A CA 1
ATOM 902 C C . ALA A 1 112 ? 8.630 0.556 19.652 1.00 74.69 112 ALA A C 1
ATOM 904 O O . ALA A 1 112 ? 9.172 1.447 19.000 1.00 74.69 112 ALA A O 1
ATOM 905 N N . ILE A 1 113 ? 7.818 -0.339 19.083 1.00 75.38 113 ILE A N 1
ATOM 906 C CA . ILE A 1 113 ? 7.374 -0.279 17.693 1.00 75.38 113 ILE A CA 1
ATOM 907 C C . ILE A 1 113 ? 6.033 0.455 17.662 1.00 75.38 113 ILE A C 1
ATOM 909 O O . ILE A 1 113 ? 5.001 -0.066 18.093 1.00 75.38 113 ILE A O 1
ATOM 913 N N . ASP A 1 114 ? 6.050 1.676 17.130 1.00 84.50 114 ASP A N 1
ATOM 914 C CA . ASP A 1 114 ? 4.852 2.486 16.903 1.00 84.50 114 ASP A CA 1
ATOM 915 C C . ASP A 1 114 ? 4.062 1.952 15.700 1.00 84.50 114 ASP A C 1
ATOM 917 O O . ASP A 1 114 ? 4.064 2.534 14.616 1.00 84.50 114 ASP A O 1
ATOM 921 N N . GLN A 1 115 ? 3.443 0.786 15.875 1.00 88.19 115 GLN A N 1
ATOM 922 C CA . GLN A 1 115 ? 2.683 0.117 14.831 1.00 88.19 115 GLN A CA 1
ATOM 923 C C . GLN A 1 115 ? 1.492 -0.656 15.395 1.00 88.19 115 GLN A C 1
ATOM 925 O O . GLN A 1 115 ? 1.574 -1.299 16.443 1.00 88.19 115 GLN A O 1
ATOM 930 N N . VAL A 1 116 ? 0.393 -0.616 14.648 1.00 90.81 116 VAL A N 1
ATOM 931 C CA . VAL A 1 116 ? -0.844 -1.352 14.895 1.00 90.81 116 VAL A CA 1
ATOM 932 C C . VAL A 1 116 ? -1.235 -2.063 13.605 1.00 90.81 116 VAL A C 1
ATOM 934 O O . VAL A 1 116 ? -1.323 -1.434 12.551 1.00 90.81 116 VAL A O 1
ATOM 937 N N . ASP A 1 117 ? -1.451 -3.376 13.679 1.00 92.75 117 ASP A N 1
ATOM 938 C CA . ASP A 1 117 ? -2.058 -4.125 12.577 1.00 92.75 117 ASP A CA 1
ATOM 939 C C . ASP A 1 117 ? -3.556 -3.819 12.527 1.00 92.75 117 ASP A C 1
ATOM 941 O O . ASP A 1 117 ? -4.235 -3.853 13.554 1.00 92.75 117 ASP A O 1
ATOM 945 N N . LEU A 1 118 ? -4.069 -3.519 11.338 1.00 94.06 118 LEU A N 1
ATOM 946 C CA . LEU A 1 118 ? -5.456 -3.112 11.129 1.00 94.06 118 LEU A CA 1
ATOM 947 C C . LEU A 1 118 ? -6.340 -4.317 10.796 1.00 94.06 118 LEU A C 1
ATOM 949 O O . LEU A 1 118 ? -5.882 -5.277 10.169 1.00 94.06 118 LEU A O 1
ATOM 953 N N . ASP A 1 119 ? -7.612 -4.269 11.192 1.00 93.81 119 ASP A N 1
ATOM 954 C CA . ASP A 1 119 ? -8.600 -5.234 10.713 1.00 93.81 119 ASP A CA 1
ATOM 955 C C . ASP A 1 119 ? -8.771 -5.064 9.200 1.00 93.81 119 ASP A C 1
ATOM 957 O O . ASP A 1 119 ? -9.134 -3.997 8.699 1.00 93.81 119 ASP A O 1
ATOM 961 N N . LEU A 1 120 ? -8.458 -6.124 8.462 1.00 92.50 120 LEU A N 1
ATOM 962 C CA . LEU A 1 120 ? -8.276 -6.068 7.025 1.00 92.50 120 LEU A CA 1
ATOM 963 C C . LEU A 1 120 ? -9.585 -5.749 6.295 1.00 92.50 120 LEU A C 1
ATOM 965 O O . LEU A 1 120 ? -9.587 -4.908 5.401 1.00 92.50 120 LEU A O 1
ATOM 969 N N . ALA A 1 121 ? -10.699 -6.368 6.692 1.00 91.50 121 ALA A N 1
ATOM 970 C CA . ALA A 1 121 ? -11.977 -6.208 6.001 1.00 91.50 121 ALA A CA 1
ATOM 971 C C . ALA A 1 121 ? -12.490 -4.751 6.000 1.00 91.50 121 ALA A C 1
ATOM 973 O O . ALA A 1 121 ? -12.713 -4.218 4.911 1.00 91.50 121 ALA A O 1
ATOM 974 N N . PRO A 1 122 ? -12.639 -4.066 7.153 1.00 92.75 122 PRO A N 1
ATOM 975 C CA . PRO A 1 122 ? -13.050 -2.664 7.162 1.00 92.75 122 PRO A CA 1
ATOM 976 C C . PRO A 1 122 ? -11.980 -1.748 6.557 1.00 92.75 122 PRO A C 1
ATOM 978 O O . PRO A 1 122 ? -12.326 -0.778 5.888 1.00 92.75 122 PRO A O 1
ATOM 981 N N . THR A 1 123 ? -10.689 -2.065 6.722 1.00 93.19 123 THR A N 1
ATOM 982 C CA . THR A 1 123 ? -9.612 -1.236 6.160 1.00 93.19 123 THR A CA 1
ATOM 983 C C . THR A 1 123 ? -9.654 -1.213 4.634 1.00 93.19 123 THR A C 1
ATOM 985 O O . THR A 1 123 ? -9.587 -0.138 4.043 1.00 93.19 123 THR A O 1
ATOM 988 N N . LEU A 1 124 ? -9.805 -2.368 3.978 1.00 93.44 124 LEU A N 1
ATOM 989 C CA . LEU A 1 124 ? -9.828 -2.457 2.513 1.00 93.44 124 LEU A CA 1
ATOM 990 C C . LEU A 1 124 ? -10.951 -1.618 1.888 1.00 93.44 124 LEU A C 1
ATOM 992 O O . LEU A 1 124 ? -10.749 -1.031 0.828 1.00 93.44 124 LEU A O 1
ATOM 996 N N . LEU A 1 125 ? -12.101 -1.501 2.560 1.00 92.38 125 LEU A N 1
ATOM 997 C CA . LEU A 1 125 ? -13.231 -0.691 2.086 1.00 92.38 125 LEU A CA 1
ATOM 998 C C . LEU A 1 125 ? -12.916 0.808 2.034 1.00 92.38 125 LEU A C 1
ATOM 1000 O O . LEU A 1 125 ? -13.518 1.535 1.245 1.00 92.38 125 LEU A O 1
ATOM 1004 N N . VAL A 1 126 ? -11.994 1.278 2.875 1.00 92.88 126 VAL A N 1
ATOM 1005 C CA . VAL A 1 126 ? -11.710 2.710 3.036 1.00 92.88 126 VAL A CA 1
ATOM 1006 C C . VAL A 1 126 ? -10.404 3.129 2.372 1.00 92.88 126 VAL A C 1
ATOM 1008 O O . VAL A 1 126 ? -10.200 4.325 2.173 1.00 92.88 126 VAL A O 1
ATOM 1011 N N . LEU A 1 127 ? -9.551 2.179 1.962 1.00 91.56 127 LEU A N 1
ATOM 1012 C CA . LEU A 1 127 ? -8.298 2.458 1.248 1.00 91.56 127 LEU A CA 1
ATOM 1013 C C . LEU A 1 127 ? -8.470 3.429 0.069 1.00 91.56 127 LEU A C 1
ATOM 1015 O O . LEU A 1 127 ? -7.740 4.420 0.043 1.00 91.56 127 LEU A O 1
ATOM 1019 N N . PRO A 1 128 ? -9.452 3.270 -0.844 1.00 90.88 128 PRO A N 1
ATOM 1020 C CA . PRO A 1 128 ? -9.613 4.198 -1.967 1.00 90.88 128 PRO A CA 1
ATOM 1021 C C . PRO A 1 128 ? -9.817 5.667 -1.557 1.00 90.88 128 PRO A C 1
ATOM 1023 O O . PRO A 1 128 ? -9.585 6.559 -2.367 1.00 90.88 128 PRO A O 1
ATOM 1026 N N . LEU A 1 129 ? -10.260 5.924 -0.320 1.00 89.75 129 LEU A N 1
ATOM 1027 C CA . LEU A 1 129 ? -10.522 7.263 0.214 1.00 89.75 129 LEU A CA 1
ATOM 1028 C C . LEU A 1 129 ? -9.311 7.891 0.912 1.00 89.75 129 LEU A C 1
ATOM 1030 O O . LEU A 1 129 ? -9.316 9.099 1.151 1.00 89.75 129 LEU A O 1
ATOM 1034 N N . VAL A 1 130 ? -8.325 7.082 1.306 1.00 91.19 130 VAL A N 1
ATOM 1035 C CA . VAL A 1 130 ? -7.179 7.528 2.116 1.00 91.19 130 VAL A CA 1
ATOM 1036 C C . VAL A 1 130 ? -5.851 7.444 1.377 1.00 91.19 130 VAL A C 1
ATOM 1038 O O . VAL A 1 130 ? -4.919 8.143 1.769 1.00 91.19 130 VAL A O 1
ATOM 1041 N N . LEU A 1 131 ? -5.756 6.623 0.327 1.00 92.12 131 LEU A N 1
ATOM 1042 C CA . LEU A 1 131 ? -4.576 6.541 -0.532 1.00 92.12 131 LEU A CA 1
ATOM 1043 C C . LEU A 1 131 ? -4.283 7.905 -1.162 1.00 92.12 131 LEU A C 1
ATOM 1045 O O . LEU A 1 131 ? -5.154 8.504 -1.796 1.00 92.12 131 LEU A O 1
ATOM 1049 N N . ASP A 1 132 ? -3.048 8.386 -1.000 1.00 89.25 132 ASP A N 1
ATOM 1050 C CA . ASP A 1 132 ? -2.617 9.667 -1.565 1.00 89.25 132 ASP A CA 1
ATOM 1051 C C . ASP A 1 132 ? -2.196 9.471 -3.021 1.00 89.25 132 ASP A C 1
ATOM 1053 O O . ASP A 1 132 ? -1.020 9.455 -3.383 1.00 89.25 132 ASP A O 1
ATOM 1057 N N . ARG A 1 133 ? -3.205 9.265 -3.862 1.00 76.06 133 ARG A N 1
ATOM 1058 C CA . ARG A 1 133 ? -3.061 9.303 -5.310 1.00 76.06 133 ARG A CA 1
ATOM 1059 C C . ARG A 1 133 ? -2.934 10.768 -5.706 1.00 76.06 133 ARG A C 1
ATOM 1061 O O . ARG A 1 133 ? -3.948 11.448 -5.869 1.00 76.06 133 ARG A O 1
ATOM 1068 N N . GLU A 1 134 ? -1.709 11.281 -5.831 1.00 63.06 134 GLU A N 1
ATOM 1069 C CA . GLU A 1 134 ? -1.528 12.527 -6.579 1.00 63.06 134 GLU A CA 1
ATOM 1070 C C . GLU A 1 134 ? -2.231 12.361 -7.938 1.00 63.06 134 GLU A C 1
ATOM 1072 O O . GLU A 1 134 ? -2.109 11.294 -8.552 1.00 63.06 134 GLU A O 1
ATOM 1077 N N . PRO A 1 135 ? -3.016 13.350 -8.406 1.00 44.75 135 PRO A N 1
ATOM 1078 C CA . PRO A 1 135 ? -3.573 13.278 -9.745 1.00 44.75 135 PRO A CA 1
ATOM 1079 C C . PRO A 1 135 ? -2.397 13.115 -10.707 1.00 44.75 135 PRO A C 1
ATOM 1081 O O . PRO A 1 135 ? -1.475 13.933 -10.697 1.00 44.75 135 PRO A O 1
ATOM 1084 N N . GLY A 1 136 ? -2.401 12.024 -11.477 1.00 41.66 136 GLY A N 1
ATOM 1085 C CA . GLY A 1 136 ? -1.361 11.759 -12.462 1.00 41.66 136 GLY A CA 1
ATOM 1086 C C . GLY A 1 136 ? -1.168 12.956 -13.401 1.00 41.66 136 GLY A C 1
ATOM 1087 O O . GLY A 1 136 ? -2.053 13.816 -13.501 1.00 41.66 136 GLY A O 1
ATOM 1088 N N . PRO A 1 137 ? -0.018 13.047 -14.093 1.00 37.78 137 PRO A N 1
ATOM 1089 C CA . PRO A 1 137 ? 0.157 14.062 -15.123 1.00 37.78 137 PRO A CA 1
ATOM 1090 C C . PRO A 1 137 ? -1.041 14.010 -16.086 1.00 37.78 137 PRO A C 1
ATOM 1092 O O . PRO A 1 137 ? -1.515 12.909 -16.384 1.00 37.78 137 PRO A O 1
ATOM 1095 N N . PRO A 1 138 ? -1.574 15.167 -16.530 1.00 38.78 138 PRO A N 1
ATOM 1096 C CA . PRO A 1 138 ? -2.710 15.184 -17.441 1.00 38.78 138 PRO A CA 1
ATOM 1097 C C . PRO A 1 138 ? -2.386 14.297 -18.641 1.00 38.78 138 PRO A C 1
ATOM 1099 O O . PRO A 1 138 ? -1.286 14.397 -19.193 1.00 38.78 138 PRO A O 1
ATOM 1102 N N . GLU A 1 139 ? -3.326 13.425 -19.022 1.00 40.47 139 GLU A N 1
ATOM 1103 C CA . GLU A 1 139 ? -3.227 12.699 -20.286 1.00 40.47 139 GLU A CA 1
ATOM 1104 C C . GLU A 1 139 ? -2.880 13.715 -21.383 1.00 40.47 139 GLU A C 1
ATOM 1106 O O . GLU A 1 139 ? -3.437 14.822 -21.374 1.00 40.47 139 GLU A O 1
ATOM 1111 N N . PRO A 1 140 ? -1.931 13.409 -22.287 1.00 43.19 140 PRO A N 1
ATOM 1112 C CA . PRO A 1 140 ? -1.650 14.295 -23.399 1.00 43.19 140 PRO A CA 1
ATOM 1113 C C . PRO A 1 140 ? -2.948 14.430 -24.189 1.00 43.19 140 PRO A C 1
ATOM 1115 O O . PRO A 1 140 ? -3.390 13.488 -24.838 1.00 43.19 140 PRO A O 1
ATOM 1118 N N . GLY A 1 141 ? -3.599 15.584 -24.053 1.00 42.03 141 GLY A N 1
ATOM 1119 C CA . GLY A 1 141 ? -4.793 15.889 -24.815 1.00 42.03 141 GLY A CA 1
ATOM 1120 C C . GLY A 1 141 ? -4.441 15.794 -26.290 1.00 42.03 141 GLY A C 1
ATOM 1121 O O . GLY A 1 141 ? -3.472 16.420 -26.724 1.00 42.03 141 GLY A O 1
ATOM 1122 N N . ASP A 1 142 ? -5.210 14.999 -27.029 1.00 48.41 142 ASP A N 1
ATOM 1123 C CA . ASP A 1 142 ? -5.161 14.957 -28.485 1.00 48.41 142 ASP A CA 1
ATOM 1124 C C . ASP A 1 142 ? -5.451 16.372 -29.014 1.00 48.41 142 ASP A C 1
ATOM 1126 O O . ASP A 1 142 ? -6.599 16.827 -29.034 1.00 48.41 142 ASP A O 1
ATOM 1130 N N . GLY A 1 143 ? -4.384 17.094 -29.362 1.00 44.78 143 GLY A N 1
ATOM 1131 C CA . GLY A 1 143 ? -4.397 18.432 -29.951 1.00 44.78 143 GLY A CA 1
ATOM 1132 C C . GLY A 1 143 ? -3.900 18.420 -31.384 1.00 44.78 143 GLY A C 1
ATOM 1133 O O . GLY A 1 143 ? -2.976 17.630 -31.683 1.00 44.78 143 GLY A O 1
#

Secondary structure (DSSP, 8-state):
--GGGGSSEEEEEEEEEETTEEEEEEEEEEHHHHHHHHHHHHHHH--SS-SS---TTTHHHHHHHHHHHHHHHHHH-GGGEEEEEE-HHHHHHHHHHH-PPBP--S-PPPTTS--EEBPHHHHHHHHHHHB--PPPSPP----